Protein AF-A0A849EDV8-F1 (afdb_monomer_lite)

Structure (mmCIF, N/CA/C/O backbone):
data_AF-A0A849EDV8-F1
#
_entry.id   AF-A0A849EDV8-F1
#
loop_
_atom_site.group_PDB
_atom_site.id
_atom_site.type_symbol
_atom_site.label_atom_id
_atom_site.label_alt_id
_atom_site.label_comp_id
_atom_site.label_asym_id
_atom_site.label_entity_id
_atom_site.label_seq_id
_atom_site.pdbx_PDB_ins_code
_atom_site.Cartn_x
_atom_site.Cartn_y
_atom_site.Cartn_z
_atom_site.occupancy
_atom_site.B_iso_or_equiv
_atom_site.auth_seq_id
_atom_site.auth_comp_id
_atom_site.auth_asym_id
_atom_site.auth_atom_id
_atom_site.pdbx_PDB_model_num
ATOM 1 N N . MET A 1 1 ? -10.539 6.592 18.974 1.00 62.38 1 MET A N 1
ATOM 2 C CA . MET A 1 1 ? -10.485 6.979 17.549 1.00 62.38 1 MET A CA 1
ATOM 3 C C . MET A 1 1 ? -11.431 8.131 17.288 1.00 62.38 1 MET A C 1
ATOM 5 O O . MET A 1 1 ? -12.595 8.052 17.671 1.00 62.38 1 MET A O 1
ATOM 9 N N . SER A 1 2 ? -10.931 9.197 16.667 1.00 70.25 2 SER A N 1
ATOM 10 C CA . SER A 1 2 ? -11.779 10.239 16.085 1.00 70.25 2 SER A CA 1
ATOM 11 C C . SER A 1 2 ? -12.535 9.680 14.870 1.00 70.25 2 SER A C 1
ATOM 13 O O . SER A 1 2 ? -12.103 8.704 14.253 1.00 70.25 2 SER A O 1
ATOM 15 N N . ALA A 1 3 ? -13.695 10.254 14.549 1.00 85.38 3 ALA A N 1
ATOM 16 C CA . ALA A 1 3 ? -14.448 9.855 13.363 1.00 85.38 3 ALA A CA 1
ATOM 17 C C . ALA A 1 3 ? -13.659 10.190 12.085 1.00 85.38 3 ALA A C 1
ATOM 19 O O . ALA A 1 3 ? -13.011 11.237 12.005 1.00 85.38 3 ALA A O 1
ATOM 20 N N . PHE A 1 4 ? -13.729 9.317 11.077 1.00 94.69 4 PHE A N 1
ATOM 21 C CA . PHE A 1 4 ? -13.104 9.585 9.784 1.00 94.69 4 PHE A CA 1
ATOM 22 C C . PHE A 1 4 ? -13.865 10.716 9.058 1.00 94.69 4 PHE A C 1
ATOM 24 O O . PHE A 1 4 ? -15.095 10.650 8.995 1.00 94.69 4 PHE A O 1
ATOM 31 N N . PRO A 1 5 ? -13.193 11.752 8.515 1.00 95.62 5 PRO A N 1
ATOM 32 C CA . PRO A 1 5 ? -13.883 12.871 7.871 1.00 95.62 5 PRO A CA 1
ATOM 33 C C . PRO A 1 5 ? -14.685 12.430 6.639 1.00 95.62 5 PRO A C 1
ATOM 35 O O . PRO A 1 5 ? -14.149 11.753 5.763 1.00 95.62 5 PRO A O 1
ATOM 38 N N . ALA A 1 6 ? -15.953 12.843 6.554 1.00 94.38 6 ALA A N 1
ATOM 39 C CA . ALA A 1 6 ? -16.867 12.407 5.495 1.00 94.38 6 ALA A CA 1
ATOM 40 C C . ALA A 1 6 ? -16.412 12.842 4.091 1.00 94.38 6 ALA A C 1
ATOM 42 O O . ALA A 1 6 ? -16.366 12.008 3.193 1.00 94.38 6 ALA A O 1
ATOM 43 N N . GLU A 1 7 ? -16.005 14.104 3.926 1.00 95.75 7 GLU A N 1
ATOM 44 C CA . GLU A 1 7 ? -15.520 14.647 2.644 1.00 95.75 7 GLU A CA 1
ATOM 45 C C . GLU A 1 7 ? -14.275 13.899 2.145 1.00 95.75 7 GLU A C 1
ATOM 47 O O . GLU A 1 7 ? -14.179 13.534 0.976 1.00 95.75 7 GLU A O 1
ATOM 52 N N . LEU A 1 8 ? -13.345 13.591 3.057 1.00 96.62 8 LEU A N 1
ATOM 53 C CA . LEU A 1 8 ? -12.158 12.806 2.727 1.00 96.62 8 LEU A CA 1
ATOM 54 C C . LEU A 1 8 ? -12.530 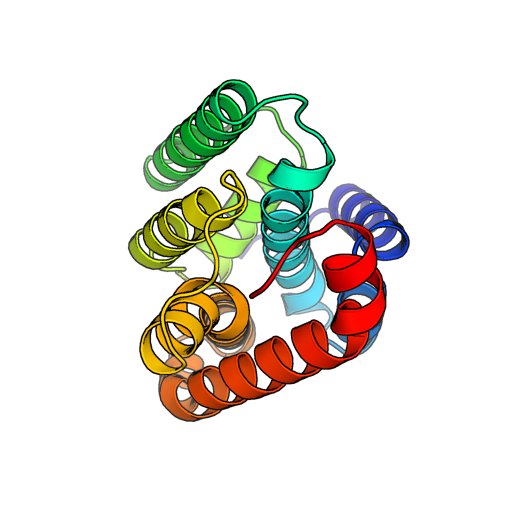11.376 2.321 1.00 96.62 8 LEU A C 1
ATOM 56 O O . LEU A 1 8 ? -11.947 10.829 1.391 1.00 96.62 8 LEU A O 1
ATOM 60 N N . MET A 1 9 ? -13.499 10.757 3.001 1.00 96.69 9 MET A N 1
ATOM 61 C CA . MET A 1 9 ? -13.975 9.421 2.638 1.00 96.69 9 MET A CA 1
ATOM 62 C C . MET A 1 9 ? -14.614 9.412 1.247 1.00 96.69 9 MET A C 1
ATOM 64 O O . MET A 1 9 ? -14.346 8.500 0.471 1.00 96.69 9 MET A O 1
ATOM 68 N N . GLU A 1 10 ? -15.444 10.405 0.931 1.00 96.69 10 GLU A N 1
ATOM 69 C CA . GLU A 1 10 ? -16.084 10.537 -0.380 1.00 96.69 10 GLU A CA 1
ATOM 70 C C . GLU A 1 10 ? -15.041 10.661 -1.494 1.00 96.69 10 GLU A C 1
ATOM 72 O O . GLU A 1 10 ? -15.076 9.880 -2.446 1.00 96.69 10 GLU A O 1
ATOM 77 N N . GLN A 1 11 ? -14.043 11.531 -1.308 1.00 97.31 11 GLN A N 1
ATOM 78 C CA . GLN A 1 11 ? -12.929 11.680 -2.244 1.00 97.31 11 GLN A CA 1
ATOM 79 C C . GLN A 1 11 ? -12.191 10.351 -2.481 1.00 97.31 11 GLN A C 1
ATOM 81 O O . GLN A 1 11 ? -12.014 9.938 -3.625 1.00 97.31 11 GLN A O 1
ATOM 86 N N . LEU A 1 12 ? -11.813 9.636 -1.415 1.00 98.12 12 LEU A N 1
ATOM 87 C CA . LEU A 1 12 ? -11.104 8.353 -1.533 1.00 98.12 12 LEU A CA 1
ATOM 88 C C . LEU A 1 12 ? -11.946 7.283 -2.240 1.00 98.12 12 LEU A C 1
ATOM 90 O O . LEU A 1 12 ? -11.413 6.460 -2.984 1.00 98.12 12 LEU A O 1
ATOM 94 N N . LEU A 1 13 ? -13.261 7.265 -2.007 1.00 97.56 13 LEU A N 1
ATOM 95 C CA . LEU A 1 13 ? -14.169 6.333 -2.673 1.00 97.56 13 LEU A CA 1
ATOM 96 C C . LEU A 1 13 ? -14.315 6.641 -4.165 1.00 97.56 13 LEU A C 1
ATOM 98 O O . LEU A 1 13 ? -14.459 5.705 -4.954 1.00 97.56 13 LEU A O 1
ATOM 102 N N . ASP A 1 14 ? -14.283 7.909 -4.562 1.00 97.38 14 ASP A N 1
ATOM 103 C CA . ASP A 1 14 ? -14.294 8.307 -5.970 1.00 97.38 14 ASP A CA 1
ATOM 104 C C . ASP A 1 14 ? -12.966 7.969 -6.664 1.00 97.38 14 ASP A C 1
ATOM 106 O O . ASP A 1 14 ? -12.978 7.378 -7.749 1.00 97.38 14 ASP A O 1
ATOM 110 N N . ASP A 1 15 ? -11.832 8.211 -6.005 1.00 96.25 15 ASP A N 1
ATOM 111 C CA . ASP A 1 15 ? -10.507 7.834 -6.512 1.00 96.25 15 ASP A CA 1
ATOM 112 C C . ASP A 1 15 ? -10.388 6.313 -6.693 1.00 96.25 15 ASP A C 1
ATOM 114 O O . ASP A 1 15 ? -9.971 5.824 -7.749 1.00 96.25 15 ASP A O 1
ATOM 118 N N . LEU A 1 16 ? -10.815 5.531 -5.696 1.00 98.00 16 LEU A N 1
ATOM 119 C CA . LEU A 1 16 ? -10.837 4.069 -5.782 1.00 98.00 16 LEU A CA 1
ATOM 120 C C . LEU A 1 16 ? -11.829 3.579 -6.832 1.00 98.00 16 LEU A C 1
ATOM 122 O O . LEU A 1 16 ? -11.547 2.619 -7.540 1.00 98.00 16 LEU A O 1
ATOM 126 N N . ARG A 1 17 ? -12.973 4.243 -7.008 1.00 97.56 17 ARG A N 1
ATOM 127 C CA . ARG A 1 17 ? -13.917 3.886 -8.072 1.00 97.56 17 ARG A CA 1
ATOM 128 C C . ARG A 1 17 ? -13.269 3.952 -9.456 1.00 97.56 17 ARG A C 1
ATOM 130 O O . ARG A 1 17 ? -13.611 3.122 -10.299 1.00 97.56 17 ARG A O 1
ATOM 137 N N . ALA A 1 18 ? -12.381 4.919 -9.675 1.00 95.31 18 ALA A N 1
ATOM 138 C CA . ALA A 1 18 ? -11.672 5.104 -10.935 1.00 95.31 18 ALA A CA 1
ATOM 139 C C . ALA A 1 18 ? -10.436 4.200 -11.075 1.00 95.31 18 ALA A C 1
ATOM 141 O O . ALA A 1 18 ? -10.146 3.746 -12.179 1.00 95.31 18 ALA A O 1
ATOM 142 N N . THR A 1 19 ? -9.719 3.941 -9.979 1.00 93.81 19 THR A N 1
ATOM 143 C CA . THR A 1 19 ? -8.389 3.303 -10.016 1.00 93.81 19 THR A CA 1
ATOM 144 C C . THR A 1 19 ? -8.360 1.848 -9.549 1.00 93.81 19 THR A C 1
ATOM 146 O O . THR A 1 19 ? -7.550 1.071 -10.040 1.00 93.81 19 THR A O 1
ATOM 149 N N . ASP A 1 20 ? -9.251 1.455 -8.639 1.00 94.50 20 ASP A N 1
ATOM 150 C CA . ASP A 1 20 ? -9.348 0.102 -8.085 1.00 94.50 20 ASP A CA 1
ATOM 151 C C . ASP A 1 20 ? -10.813 -0.231 -7.749 1.00 94.50 20 ASP A C 1
ATOM 153 O O . ASP A 1 20 ? -11.286 -0.181 -6.604 1.00 94.50 20 ASP A O 1
ATOM 157 N N . ARG A 1 21 ? -11.570 -0.542 -8.808 1.00 94.88 21 ARG A N 1
ATOM 158 C CA . ARG A 1 21 ? -13.013 -0.793 -8.729 1.00 94.88 21 ARG A CA 1
ATOM 159 C C . ARG A 1 21 ? -13.354 -1.961 -7.802 1.00 94.88 21 ARG A C 1
ATOM 161 O O . ARG A 1 21 ? -14.385 -1.899 -7.131 1.00 94.88 21 ARG A O 1
ATOM 168 N N . ASP A 1 22 ? -12.506 -2.988 -7.754 1.00 93.38 22 ASP A N 1
ATOM 169 C CA . ASP A 1 22 ? -12.716 -4.161 -6.903 1.00 93.38 22 ASP A CA 1
ATOM 170 C C . ASP A 1 22 ? -12.617 -3.747 -5.422 1.00 93.38 22 ASP A C 1
ATOM 172 O O . ASP A 1 22 ? -13.533 -4.030 -4.645 1.00 93.38 22 ASP A O 1
ATOM 176 N N . ARG A 1 23 ? -11.597 -2.966 -5.028 1.00 95.38 23 ARG A N 1
ATOM 177 C CA . ARG A 1 23 ? -11.489 -2.437 -3.652 1.00 95.38 23 ARG A CA 1
ATOM 178 C C . ARG A 1 23 ? -12.590 -1.447 -3.302 1.00 95.38 23 ARG A C 1
ATOM 180 O O . ARG A 1 23 ? -13.092 -1.494 -2.178 1.00 95.38 23 ARG A O 1
ATOM 187 N N . TYR A 1 24 ? -13.012 -0.602 -4.241 1.00 97.81 24 TYR A N 1
ATOM 188 C CA . TYR A 1 24 ? -14.175 0.265 -4.044 1.00 97.81 24 TYR A CA 1
ATOM 189 C C . TYR A 1 24 ? -15.426 -0.549 -3.676 1.00 97.81 24 TYR A C 1
ATOM 191 O O . TYR A 1 24 ? -16.097 -0.233 -2.695 1.00 97.81 24 TYR A O 1
ATOM 199 N N . LEU A 1 25 ? -15.730 -1.616 -4.425 1.00 97.38 25 LEU A N 1
ATOM 200 C CA . LEU A 1 25 ? -16.894 -2.463 -4.149 1.00 97.38 25 LEU A CA 1
ATOM 201 C C . LEU A 1 25 ? -16.760 -3.195 -2.809 1.00 97.38 25 LEU A C 1
ATOM 203 O O . LEU A 1 25 ? -17.734 -3.258 -2.059 1.00 97.38 25 LEU A O 1
ATOM 207 N N . CYS A 1 26 ? -15.561 -3.678 -2.469 1.00 95.31 26 CYS A N 1
ATOM 208 C CA . CYS A 1 26 ? -15.295 -4.276 -1.161 1.00 95.31 26 CYS A CA 1
ATOM 209 C C . CYS A 1 26 ? -15.632 -3.314 -0.013 1.00 95.31 26 CYS A C 1
ATOM 211 O O . CYS A 1 26 ? -16.294 -3.719 0.940 1.00 95.31 26 CYS A O 1
ATOM 213 N N . LEU A 1 27 ? -15.248 -2.035 -0.109 1.00 97.38 27 LEU A N 1
ATOM 214 C CA . LEU A 1 27 ? -15.512 -1.032 0.933 1.00 97.38 27 LEU A CA 1
ATOM 215 C C . LEU A 1 27 ? -17.005 -0.798 1.193 1.00 97.38 27 LEU A C 1
ATOM 217 O O . LEU A 1 27 ? -17.383 -0.513 2.332 1.00 97.38 27 LEU A O 1
ATOM 221 N N . LEU A 1 28 ? -17.861 -0.954 0.178 1.00 95.75 28 LEU A N 1
ATOM 222 C CA . LEU A 1 28 ? -19.316 -0.840 0.341 1.00 95.75 28 LEU A CA 1
ATOM 223 C C . LEU A 1 28 ? -19.892 -1.941 1.245 1.00 95.75 28 LEU A C 1
ATOM 225 O O . LEU A 1 28 ? -20.943 -1.744 1.848 1.00 95.75 28 LEU A O 1
ATOM 229 N N . LEU A 1 29 ? -19.193 -3.073 1.362 1.00 95.31 29 LEU A N 1
ATOM 230 C CA . LEU A 1 29 ? -19.570 -4.205 2.211 1.00 95.31 29 LEU A CA 1
ATOM 231 C C . LEU A 1 29 ? -18.907 -4.159 3.596 1.00 95.31 29 LEU A C 1
ATOM 233 O O . LEU A 1 29 ? -19.259 -4.951 4.468 1.00 95.31 29 LEU A O 1
ATOM 237 N N . MET A 1 30 ? -17.948 -3.254 3.812 1.00 95.00 30 MET A N 1
ATOM 238 C CA . MET A 1 30 ? -17.233 -3.141 5.085 1.00 95.00 30 MET A CA 1
ATOM 239 C C . MET A 1 30 ? -18.056 -2.384 6.140 1.00 95.00 30 MET A C 1
ATOM 241 O O . MET A 1 30 ? -18.835 -1.482 5.788 1.00 95.00 30 MET A O 1
ATOM 245 N N . PRO A 1 31 ? -17.856 -2.687 7.441 1.00 94.12 31 PRO A N 1
ATOM 246 C CA . PRO A 1 31 ? -18.472 -1.941 8.534 1.00 94.12 31 PRO A CA 1
ATOM 247 C C . PRO A 1 31 ? -18.201 -0.436 8.429 1.00 94.12 31 PRO A C 1
ATOM 249 O O . PRO A 1 31 ? -17.074 -0.016 8.174 1.00 94.12 31 PRO A O 1
ATOM 252 N N . GLU A 1 32 ? -19.214 0.395 8.691 1.00 93.31 32 GLU A N 1
ATOM 253 C CA . GLU A 1 32 ? -19.081 1.861 8.607 1.00 93.31 32 GLU A CA 1
ATOM 254 C C . GLU A 1 32 ? -17.925 2.407 9.446 1.00 93.31 32 GLU A C 1
ATOM 256 O O . GLU A 1 32 ? -17.189 3.279 8.993 1.00 93.31 32 GLU A O 1
ATOM 261 N N . ARG A 1 33 ? -17.719 1.835 10.638 1.00 93.56 33 ARG A N 1
ATOM 262 C CA . ARG A 1 33 ? -16.665 2.255 11.569 1.00 93.56 33 ARG A CA 1
ATOM 263 C C . ARG A 1 33 ? -15.243 2.084 11.025 1.00 93.56 33 ARG A C 1
ATOM 265 O O . ARG A 1 33 ? -14.361 2.813 11.457 1.00 93.56 33 ARG A O 1
ATOM 272 N N . SER A 1 34 ? -15.011 1.127 10.122 1.00 95.81 34 SER A N 1
ATOM 273 C CA . SER A 1 34 ? -13.684 0.832 9.559 1.00 95.81 34 SER A CA 1
ATOM 274 C C . SER A 1 34 ? -13.519 1.343 8.127 1.00 95.81 34 SER A C 1
ATOM 276 O O . SER A 1 34 ? -12.391 1.502 7.663 1.00 95.81 34 SER A O 1
ATOM 278 N N . ARG A 1 35 ? -14.623 1.638 7.428 1.00 97.00 35 ARG A N 1
ATOM 279 C CA . ARG A 1 35 ? -14.638 1.943 5.990 1.00 97.00 35 ARG A CA 1
ATOM 280 C C . ARG A 1 35 ? -13.688 3.070 5.588 1.00 97.00 35 ARG A C 1
ATOM 282 O O . ARG A 1 35 ? -12.946 2.897 4.630 1.00 97.00 35 ARG A O 1
ATOM 289 N N . GLY A 1 36 ? -13.679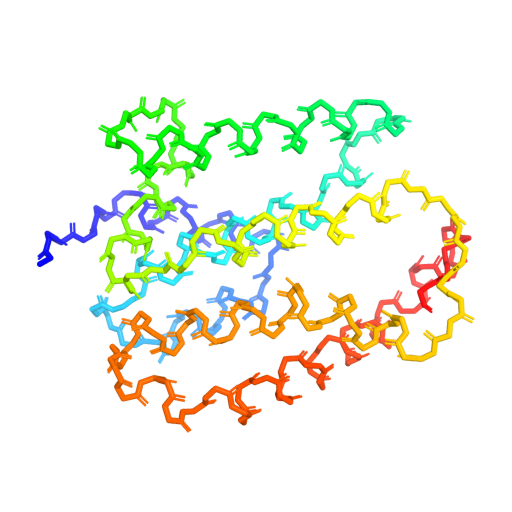 4.194 6.308 1.00 97.81 36 GLY A N 1
ATOM 290 C CA . GLY A 1 36 ? -12.798 5.326 5.986 1.00 97.81 36 GLY A CA 1
ATOM 291 C C . GLY A 1 36 ? -11.309 4.987 6.126 1.00 97.81 36 GLY A C 1
ATOM 292 O O . GLY A 1 36 ? -10.509 5.294 5.246 1.00 97.81 36 GLY A O 1
ATOM 293 N N . PHE A 1 37 ? -10.943 4.269 7.190 1.00 98.25 37 PHE A N 1
ATOM 294 C CA . PHE A 1 37 ? -9.564 3.834 7.437 1.00 98.25 37 PHE A CA 1
ATOM 295 C C . PHE A 1 37 ? -9.094 2.821 6.383 1.00 98.25 37 PHE A C 1
ATOM 297 O O . PHE A 1 37 ? -8.006 2.963 5.825 1.00 98.25 37 PHE A O 1
ATOM 304 N N . LEU A 1 38 ? -9.950 1.855 6.036 1.00 98.38 38 LEU A N 1
ATOM 305 C CA . LEU A 1 38 ? -9.692 0.910 4.947 1.00 98.38 38 LEU A CA 1
ATOM 306 C C . LEU A 1 38 ? -9.579 1.619 3.591 1.00 98.38 38 LEU A C 1
ATOM 308 O O . LEU A 1 38 ? -8.718 1.262 2.792 1.00 98.38 38 LEU A O 1
ATOM 312 N N . ALA A 1 39 ? -10.393 2.650 3.338 1.00 98.44 39 ALA A N 1
ATOM 313 C CA . ALA A 1 39 ? -10.295 3.453 2.122 1.00 98.44 39 ALA A CA 1
ATOM 314 C C . ALA A 1 39 ? -8.936 4.159 2.016 1.00 98.44 39 ALA A C 1
ATOM 316 O O . ALA A 1 39 ? -8.329 4.132 0.949 1.00 98.44 39 ALA A O 1
ATOM 317 N N . GLY A 1 40 ? -8.421 4.715 3.118 1.00 98.38 40 GLY A N 1
ATOM 318 C CA . GLY A 1 40 ? -7.080 5.304 3.165 1.00 98.38 40 GLY A CA 1
ATOM 319 C C . GLY A 1 40 ? -5.977 4.298 2.825 1.00 98.38 40 GLY A C 1
ATOM 320 O O . GLY A 1 40 ? -5.132 4.576 1.974 1.00 98.38 40 GLY A O 1
ATOM 321 N N . LEU A 1 41 ? -6.025 3.104 3.425 1.00 98.62 41 LEU A N 1
ATOM 322 C CA . LEU A 1 41 ? -5.072 2.025 3.143 1.00 98.62 41 LEU A CA 1
ATOM 323 C C . LEU A 1 41 ? -5.145 1.552 1.679 1.00 98.62 41 LEU A C 1
ATOM 325 O O . LEU A 1 41 ? -4.118 1.386 1.022 1.00 98.62 41 LEU A O 1
ATOM 329 N N . PHE A 1 42 ? -6.352 1.345 1.149 1.00 98.62 42 PHE A N 1
ATOM 330 C CA . PHE A 1 42 ? -6.542 0.868 -0.223 1.00 98.62 42 PHE A CA 1
ATOM 331 C C . PHE A 1 42 ? -6.140 1.916 -1.255 1.00 98.62 42 PHE A C 1
ATOM 333 O O . PHE A 1 42 ? -5.493 1.568 -2.241 1.00 98.62 42 PHE A O 1
ATOM 340 N N . ALA A 1 43 ? -6.464 3.188 -1.021 1.00 98.44 43 ALA A N 1
ATOM 341 C CA . ALA A 1 43 ? -6.054 4.277 -1.899 1.00 98.44 43 ALA A CA 1
ATOM 342 C C . ALA A 1 43 ? -4.527 4.429 -1.921 1.00 98.44 43 ALA A C 1
ATOM 344 O O . ALA A 1 43 ? -3.953 4.620 -2.988 1.00 98.44 43 ALA A O 1
ATOM 345 N N . PHE A 1 44 ? -3.853 4.258 -0.778 1.00 98.56 44 PHE A N 1
ATOM 346 C CA . PHE A 1 44 ? -2.391 4.255 -0.721 1.00 98.56 44 PHE A CA 1
ATOM 347 C C . PHE A 1 44 ? -1.792 3.095 -1.526 1.00 98.56 44 PHE A C 1
ATOM 349 O O . PHE A 1 44 ? -0.912 3.315 -2.355 1.00 98.56 44 PHE A O 1
ATOM 356 N N . ASN A 1 45 ? -2.305 1.873 -1.352 1.00 98.25 45 ASN A N 1
ATOM 357 C CA . ASN A 1 45 ? -1.851 0.728 -2.144 1.00 98.25 45 ASN A CA 1
ATOM 358 C C . ASN A 1 45 ? -2.074 0.940 -3.655 1.00 98.25 45 ASN A C 1
ATOM 360 O O . ASN A 1 45 ? -1.187 0.639 -4.452 1.00 98.25 45 ASN A O 1
ATOM 364 N N . SER A 1 46 ? -3.236 1.478 -4.041 1.00 97.38 46 SER A N 1
ATOM 365 C CA . SER A 1 46 ? -3.555 1.813 -5.435 1.00 97.38 46 SER A CA 1
ATOM 366 C C . SER A 1 46 ? -2.608 2.879 -5.996 1.00 97.38 46 SER A C 1
ATOM 368 O O . SER A 1 46 ? -2.142 2.757 -7.129 1.00 97.38 46 SER A O 1
ATOM 370 N N . GLU A 1 47 ? -2.269 3.900 -5.203 1.00 97.38 47 GLU A N 1
ATOM 371 C CA . GLU A 1 47 ? -1.304 4.930 -5.589 1.00 97.38 47 GLU A CA 1
ATOM 372 C C . GLU A 1 47 ? 0.079 4.329 -5.850 1.00 97.38 47 GLU A C 1
ATOM 374 O O . GLU A 1 47 ? 0.679 4.652 -6.872 1.00 97.38 47 GLU A O 1
ATOM 379 N N . LEU A 1 48 ? 0.565 3.431 -4.981 1.00 97.69 48 LEU A N 1
ATOM 380 C CA . LEU A 1 48 ? 1.854 2.761 -5.183 1.00 97.69 48 LEU A CA 1
ATOM 381 C C . LEU A 1 48 ? 1.865 1.881 -6.438 1.00 97.69 48 LEU A C 1
ATOM 383 O O . LEU A 1 48 ? 2.811 1.948 -7.221 1.00 97.69 48 LEU A O 1
ATOM 387 N N . ALA A 1 49 ? 0.813 1.087 -6.651 1.00 94.81 49 ALA A N 1
ATOM 388 C CA . ALA A 1 49 ? 0.706 0.187 -7.801 1.00 94.81 49 ALA A CA 1
ATOM 389 C C . ALA A 1 49 ? 0.711 0.932 -9.149 1.00 94.81 49 ALA A C 1
ATOM 391 O O . ALA A 1 49 ? 1.184 0.406 -10.153 1.00 94.81 49 ALA A O 1
ATOM 392 N N . GLN A 1 50 ? 0.210 2.169 -9.173 1.00 94.44 50 GLN A N 1
ATOM 393 C CA . GLN A 1 50 ? 0.143 2.992 -10.380 1.00 94.44 50 GLN A CA 1
ATOM 394 C C . GLN A 1 50 ? 1.411 3.808 -10.649 1.00 94.44 50 GLN A C 1
ATOM 396 O O . GLN A 1 50 ? 1.494 4.432 -11.707 1.00 94.44 50 GLN A O 1
ATOM 401 N N . ILE A 1 51 ? 2.395 3.837 -9.738 1.00 95.56 51 ILE A N 1
ATOM 402 C CA . ILE A 1 51 ? 3.607 4.657 -9.918 1.00 95.56 51 ILE A CA 1
ATOM 403 C C . ILE A 1 51 ? 4.269 4.324 -11.251 1.00 95.56 51 ILE A C 1
ATOM 405 O O . ILE A 1 51 ? 4.486 5.231 -12.052 1.00 95.56 51 ILE A O 1
ATOM 409 N N . ARG A 1 52 ? 4.505 3.033 -11.522 1.00 90.56 52 ARG A N 1
ATOM 410 C CA . ARG A 1 52 ? 5.115 2.570 -12.776 1.00 90.56 52 ARG A CA 1
ATOM 411 C C . ARG A 1 52 ? 4.363 3.062 -14.011 1.00 90.56 52 ARG A C 1
ATOM 413 O O . ARG A 1 52 ? 4.991 3.440 -14.989 1.00 90.56 52 ARG A O 1
ATOM 420 N N . GLU A 1 53 ? 3.035 3.074 -13.976 1.00 89.44 53 GLU A N 1
ATOM 421 C CA . GLU A 1 53 ? 2.218 3.475 -15.127 1.00 89.44 53 GLU A CA 1
ATOM 422 C C . GLU A 1 53 ? 2.202 4.992 -15.363 1.00 89.44 53 GLU A C 1
ATOM 424 O O . GLU A 1 53 ? 1.887 5.442 -16.464 1.00 89.44 53 GLU A O 1
ATOM 429 N N . ARG A 1 54 ? 2.523 5.789 -14.337 1.00 92.12 54 ARG A N 1
ATOM 430 C CA . ARG A 1 54 ? 2.465 7.258 -14.380 1.00 92.12 54 ARG A CA 1
ATOM 431 C C . ARG A 1 54 ? 3.815 7.920 -14.640 1.00 92.12 54 ARG A C 1
ATOM 433 O O . ARG A 1 54 ? 3.837 9.092 -15.014 1.00 92.12 54 ARG A O 1
ATOM 440 N N . VAL A 1 55 ? 4.925 7.215 -14.423 1.00 91.94 55 VAL A N 1
ATOM 441 C CA . VAL A 1 55 ? 6.273 7.761 -14.630 1.00 91.94 55 VAL A CA 1
ATOM 442 C C . VAL A 1 55 ? 6.835 7.402 -16.003 1.00 91.94 55 VAL A C 1
ATOM 444 O O . VAL A 1 55 ? 6.549 6.346 -16.558 1.00 91.94 55 VAL A O 1
ATOM 447 N N . THR A 1 56 ? 7.655 8.295 -16.557 1.00 85.50 56 THR A N 1
ATOM 448 C CA . THR A 1 56 ? 8.300 8.116 -17.869 1.00 85.50 56 THR A CA 1
ATOM 449 C C . THR A 1 56 ? 9.583 7.297 -17.811 1.00 85.50 56 THR A C 1
ATOM 451 O O . THR A 1 56 ? 9.965 6.694 -18.810 1.00 85.50 56 THR A O 1
ATOM 454 N N . ASP A 1 57 ? 10.259 7.291 -16.663 1.00 92.06 57 ASP A N 1
ATOM 455 C CA . ASP A 1 57 ? 11.504 6.564 -16.439 1.00 92.06 57 ASP A CA 1
ATOM 456 C C . ASP A 1 57 ? 11.593 6.053 -14.985 1.00 92.06 57 ASP A C 1
ATOM 458 O O . ASP A 1 57 ? 10.878 6.553 -14.106 1.00 92.06 57 ASP A O 1
ATOM 462 N N . PRO A 1 58 ? 12.460 5.059 -14.707 1.00 94.25 58 PRO A N 1
ATOM 463 C CA . PRO A 1 58 ? 12.596 4.488 -13.367 1.00 94.25 58 PRO A CA 1
ATOM 464 C C . PRO A 1 58 ? 13.051 5.494 -12.299 1.00 94.25 58 PRO A C 1
ATOM 466 O O . PRO A 1 58 ? 12.636 5.387 -11.147 1.00 94.25 58 PRO A O 1
ATOM 469 N N . ALA A 1 59 ? 13.856 6.502 -12.654 1.00 96.00 59 ALA A N 1
ATOM 470 C CA . ALA A 1 59 ? 14.372 7.468 -11.685 1.00 96.00 59 ALA A CA 1
ATOM 471 C C . ALA A 1 59 ? 13.255 8.364 -11.128 1.00 96.00 59 ALA A C 1
ATOM 473 O O . ALA A 1 59 ? 13.219 8.638 -9.928 1.00 96.00 59 ALA A O 1
ATOM 474 N N . ALA A 1 60 ? 12.296 8.767 -11.965 1.00 96.56 60 ALA A N 1
ATOM 475 C CA . ALA A 1 60 ? 11.094 9.465 -11.509 1.00 96.56 60 ALA A CA 1
ATOM 476 C C . ALA A 1 60 ? 10.246 8.599 -10.553 1.00 96.56 60 ALA A C 1
ATOM 478 O O . ALA A 1 60 ? 9.700 9.112 -9.571 1.00 96.56 60 ALA A O 1
ATOM 479 N N . GLY A 1 61 ? 10.177 7.286 -10.797 1.00 97.31 61 GLY A N 1
ATOM 480 C CA . GLY A 1 61 ? 9.531 6.324 -9.900 1.00 97.31 61 GLY A CA 1
ATOM 481 C C . GLY A 1 61 ? 10.211 6.238 -8.533 1.00 97.31 61 GLY A C 1
ATOM 482 O O . GLY A 1 61 ? 9.541 6.331 -7.504 1.00 97.31 61 GLY A O 1
ATOM 483 N N . GLU A 1 62 ? 11.542 6.154 -8.510 1.00 97.81 62 GLU A N 1
ATOM 484 C CA . GLU A 1 62 ? 12.334 6.143 -7.272 1.00 97.81 62 GLU A CA 1
ATOM 485 C C . GLU A 1 62 ? 12.122 7.414 -6.446 1.00 97.81 62 GLU A C 1
ATOM 487 O O . GLU A 1 62 ? 11.926 7.343 -5.233 1.00 97.81 62 GLU A O 1
ATOM 492 N N . VAL A 1 63 ? 12.074 8.587 -7.089 1.00 97.75 63 VAL A N 1
ATOM 493 C CA . VAL A 1 63 ? 11.767 9.857 -6.406 1.00 97.75 63 VAL A CA 1
ATOM 494 C C . VAL A 1 63 ? 10.380 9.811 -5.758 1.00 97.75 63 VAL A C 1
ATOM 496 O O . VAL A 1 63 ? 10.218 10.244 -4.613 1.00 97.75 63 VAL A O 1
ATOM 499 N N . ARG A 1 64 ? 9.375 9.258 -6.450 1.00 97.75 64 ARG A N 1
ATOM 500 C CA . ARG A 1 64 ? 8.009 9.123 -5.921 1.00 97.75 64 ARG A CA 1
ATOM 501 C C . ARG A 1 64 ? 7.947 8.171 -4.722 1.00 97.75 64 ARG A C 1
ATOM 503 O O . ARG A 1 64 ? 7.265 8.493 -3.748 1.00 97.75 64 ARG A O 1
ATOM 510 N N . LEU A 1 65 ? 8.648 7.037 -4.776 1.00 98.31 65 LEU A N 1
ATOM 511 C CA . LEU A 1 65 ? 8.737 6.075 -3.669 1.00 98.31 65 LEU A CA 1
ATOM 512 C C . LEU A 1 65 ? 9.512 6.650 -2.477 1.00 98.31 65 LEU A C 1
ATOM 514 O O . LEU A 1 65 ? 9.073 6.513 -1.337 1.00 98.31 65 LEU A O 1
ATOM 518 N N . ALA A 1 66 ? 10.616 7.359 -2.725 1.00 98.25 66 ALA A N 1
ATOM 519 C CA . ALA A 1 66 ? 11.392 8.033 -1.686 1.00 98.25 66 ALA A CA 1
ATOM 520 C C . ALA A 1 66 ? 10.578 9.123 -0.975 1.00 98.25 66 ALA A C 1
ATOM 522 O O . ALA A 1 66 ? 10.639 9.239 0.249 1.00 98.25 66 ALA A O 1
ATOM 523 N N . TRP A 1 67 ? 9.767 9.885 -1.716 1.00 98.06 67 TRP A N 1
ATOM 524 C CA . TRP A 1 67 ? 8.820 10.824 -1.113 1.00 98.06 67 TRP A CA 1
ATOM 525 C C . TRP A 1 67 ? 7.822 10.102 -0.204 1.00 98.06 67 TRP A C 1
ATOM 527 O O . TRP A 1 67 ? 7.581 10.551 0.913 1.00 98.06 67 TRP A O 1
ATOM 537 N N . TRP A 1 68 ? 7.276 8.958 -0.631 1.00 98.56 68 TRP A N 1
ATOM 538 C CA . TRP A 1 68 ? 6.357 8.186 0.209 1.00 98.56 68 TRP A CA 1
ATOM 539 C C . TRP A 1 68 ? 7.025 7.663 1.480 1.00 98.56 68 TRP A C 1
ATOM 541 O O . TRP A 1 68 ? 6.414 7.746 2.543 1.00 98.56 68 TRP A O 1
ATOM 551 N N . ALA A 1 69 ? 8.277 7.208 1.402 1.00 98.56 69 ALA A N 1
ATOM 552 C CA . ALA A 1 69 ? 9.048 6.825 2.583 1.00 98.56 69 ALA A CA 1
ATOM 553 C C . ALA A 1 69 ? 9.164 7.991 3.582 1.00 98.56 69 ALA A C 1
ATOM 555 O O . ALA A 1 69 ? 8.903 7.813 4.769 1.00 98.56 69 ALA A O 1
ATOM 556 N N . GLN A 1 70 ? 9.462 9.204 3.101 1.00 98.50 70 GLN A N 1
ATOM 557 C CA . GLN A 1 70 ? 9.521 10.406 3.945 1.00 98.50 70 GLN A CA 1
ATOM 558 C C . GLN A 1 70 ? 8.163 10.756 4.564 1.00 98.50 70 GLN A C 1
ATOM 560 O O . GLN A 1 70 ? 8.102 11.130 5.732 1.00 98.50 70 GLN A O 1
ATOM 565 N N . VAL A 1 71 ? 7.071 10.625 3.805 1.00 98.56 71 VAL A N 1
ATOM 566 C CA . VAL A 1 71 ? 5.711 10.861 4.309 1.00 98.56 71 VAL A CA 1
ATOM 567 C C . VAL A 1 71 ? 5.347 9.866 5.402 1.00 98.56 71 VAL A C 1
ATOM 569 O O . VAL A 1 71 ? 4.835 10.269 6.442 1.00 98.56 71 VAL A O 1
ATOM 572 N N . ILE A 1 72 ? 5.631 8.582 5.194 1.00 98.56 72 ILE A N 1
ATOM 573 C CA . ILE A 1 72 ? 5.396 7.537 6.193 1.00 98.56 72 ILE A CA 1
ATOM 574 C C . ILE A 1 72 ? 6.210 7.831 7.455 1.00 98.56 72 ILE A C 1
ATOM 576 O O . ILE A 1 72 ? 5.661 7.837 8.554 1.00 98.56 72 ILE A O 1
ATOM 580 N N . ASP A 1 73 ? 7.490 8.162 7.309 1.00 98.31 73 ASP A N 1
ATOM 581 C CA . ASP A 1 73 ? 8.351 8.520 8.434 1.00 98.31 73 ASP A CA 1
ATOM 582 C C . ASP A 1 73 ? 7.820 9.730 9.211 1.00 98.31 73 ASP A C 1
ATOM 584 O O . ASP A 1 73 ? 7.771 9.686 10.441 1.00 98.31 73 ASP A O 1
ATOM 588 N N . ALA A 1 74 ? 7.362 10.769 8.505 1.00 98.19 74 ALA A N 1
ATOM 589 C CA . ALA A 1 74 ? 6.733 11.948 9.092 1.00 98.19 74 ALA A CA 1
ATOM 590 C C . ALA A 1 74 ? 5.479 11.578 9.903 1.00 98.19 74 ALA A C 1
ATOM 592 O O . ALA A 1 74 ? 5.337 12.020 11.045 1.00 98.19 74 ALA A O 1
ATOM 593 N N . ILE A 1 75 ? 4.613 10.716 9.361 1.00 98.19 75 ILE A N 1
ATOM 594 C CA . ILE A 1 75 ? 3.411 10.229 10.053 1.00 98.19 75 ILE A CA 1
ATOM 595 C C . ILE A 1 75 ? 3.785 9.535 11.371 1.00 98.19 75 ILE A C 1
ATOM 597 O O . ILE A 1 75 ? 3.213 9.862 12.411 1.00 98.19 75 ILE A O 1
ATOM 601 N N . TYR A 1 76 ? 4.772 8.632 11.360 1.00 98.06 76 TYR A N 1
ATOM 602 C CA . TYR A 1 76 ? 5.184 7.894 12.564 1.00 98.06 76 TYR A CA 1
ATOM 603 C C . TYR A 1 76 ? 5.846 8.767 13.638 1.00 98.06 76 TYR A C 1
ATOM 605 O O . TYR A 1 76 ? 5.874 8.372 14.802 1.00 98.06 76 TYR A O 1
ATOM 613 N N . VAL A 1 77 ? 6.353 9.953 13.288 1.00 97.19 77 VAL A N 1
ATOM 614 C CA . VAL A 1 77 ? 6.848 10.943 14.265 1.00 97.19 77 VAL A CA 1
ATOM 615 C C . VAL A 1 77 ? 5.813 12.028 14.596 1.00 97.19 77 VAL A C 1
ATOM 617 O O . VAL A 1 77 ? 6.151 13.030 15.226 1.00 97.19 77 VAL A O 1
ATOM 620 N N . GLY A 1 78 ? 4.553 11.844 14.187 1.00 95.50 78 GLY A N 1
ATOM 621 C CA . GLY A 1 78 ? 3.439 12.745 14.498 1.00 95.50 78 GLY A CA 1
ATOM 622 C C . GLY A 1 78 ? 3.425 14.047 13.693 1.00 95.50 78 GLY A C 1
ATOM 623 O O . GLY A 1 78 ? 2.759 15.006 14.087 1.00 95.50 78 GLY A O 1
ATOM 624 N N . GLN A 1 79 ? 4.158 14.116 12.581 1.00 96.38 79 GLN A N 1
ATOM 625 C CA . GLN A 1 79 ? 4.137 15.260 11.675 1.00 96.38 79 GLN A CA 1
ATOM 626 C C . GLN A 1 79 ? 2.992 15.140 10.669 1.00 96.38 79 GLN A C 1
ATOM 628 O O . GLN A 1 79 ? 2.662 14.064 10.173 1.00 96.38 79 GLN A O 1
ATOM 633 N N . THR A 1 80 ? 2.390 16.281 10.348 1.00 91.12 80 THR A N 1
ATOM 634 C CA . THR A 1 80 ? 1.342 16.376 9.332 1.00 91.12 80 THR A CA 1
ATOM 635 C C . THR A 1 80 ? 1.952 16.666 7.969 1.00 91.12 80 THR A C 1
ATOM 637 O O . THR A 1 80 ? 2.822 17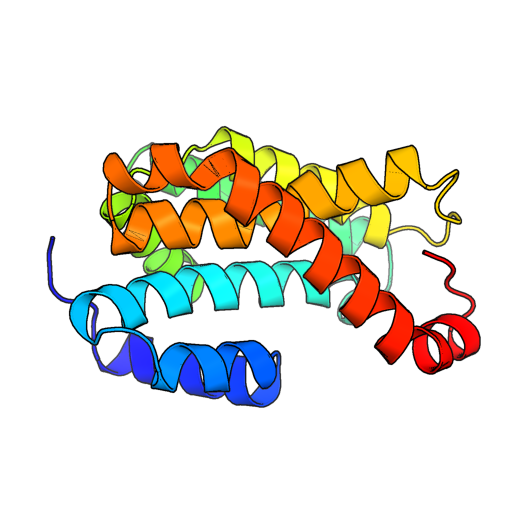.522 7.826 1.00 91.12 80 THR A O 1
ATOM 640 N N . VAL A 1 81 ? 1.459 15.957 6.957 1.00 94.62 81 VAL A N 1
ATOM 641 C CA . VAL A 1 81 ? 1.805 16.177 5.552 1.00 94.62 81 VAL A CA 1
ATOM 642 C C . VAL A 1 81 ? 0.574 16.719 4.839 1.00 94.62 81 VAL A C 1
ATOM 644 O O . VAL A 1 81 ? -0.524 16.172 4.982 1.00 94.62 81 VAL A O 1
ATOM 647 N N . ASP A 1 82 ? 0.754 17.785 4.062 1.00 93.81 82 ASP A N 1
ATOM 648 C CA . ASP A 1 82 ? -0.317 18.390 3.269 1.00 93.81 82 ASP A CA 1
ATOM 649 C C . ASP A 1 82 ? -0.613 17.554 2.015 1.00 93.81 82 ASP A C 1
ATOM 651 O O . ASP A 1 82 ? -0.162 17.822 0.903 1.00 93.81 82 ASP A O 1
ATOM 655 N N . SER A 1 83 ? -1.306 16.441 2.231 1.00 95.88 83 SER A N 1
ATOM 656 C CA . SER A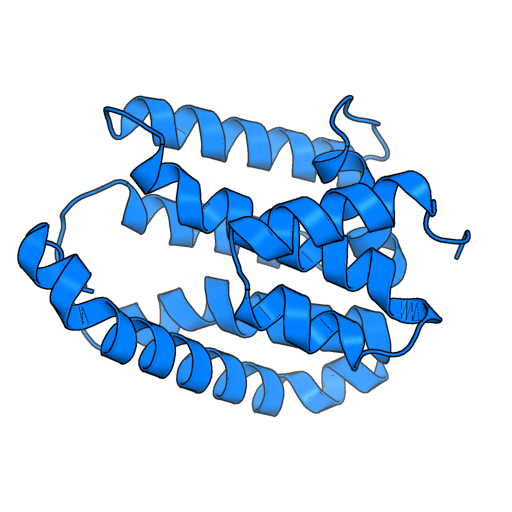 1 83 ? -1.828 15.565 1.191 1.00 95.88 83 SER A CA 1
ATOM 657 C C . SER A 1 83 ? -3.051 14.835 1.749 1.00 95.88 83 SER A C 1
ATOM 659 O O . SER A 1 83 ? -2.924 14.175 2.786 1.00 95.88 83 SER A O 1
ATOM 661 N N . PRO A 1 84 ? -4.226 14.898 1.090 1.00 96.62 84 PRO A N 1
ATOM 662 C CA . PRO A 1 84 ? -5.424 14.191 1.547 1.00 96.62 84 PRO A CA 1
ATOM 663 C C . PRO A 1 84 ? -5.171 12.697 1.775 1.00 96.62 84 PRO A C 1
ATOM 665 O O . PRO A 1 84 ? -5.563 12.143 2.802 1.00 96.62 84 PRO A O 1
ATOM 668 N N . LEU A 1 85 ? -4.424 12.061 0.867 1.00 97.94 85 LEU A N 1
ATOM 669 C CA . LEU A 1 85 ? -4.076 10.650 0.982 1.00 97.94 85 LEU A CA 1
ATOM 670 C C . LEU A 1 85 ? -3.100 10.379 2.135 1.00 97.94 85 LEU A C 1
ATOM 672 O O . LEU A 1 85 ? -3.275 9.399 2.853 1.00 97.94 85 LEU A O 1
ATOM 676 N N . ALA A 1 86 ? -2.118 11.256 2.375 1.00 98.12 86 ALA A N 1
ATOM 677 C CA . ALA A 1 86 ? -1.229 11.120 3.533 1.00 98.12 86 ALA A CA 1
ATOM 678 C C . ALA A 1 86 ? -1.998 11.252 4.859 1.00 98.12 86 ALA A C 1
ATOM 680 O O . ALA A 1 86 ? -1.775 10.480 5.788 1.00 98.12 86 ALA A O 1
ATOM 681 N N . GLN A 1 87 ? -2.958 12.177 4.937 1.00 97.62 87 GLN A N 1
ATOM 682 C CA . GLN A 1 87 ? -3.824 12.330 6.108 1.00 97.62 87 GLN A CA 1
ATOM 683 C C . GLN A 1 87 ? -4.760 11.128 6.303 1.00 97.62 87 GLN A C 1
ATOM 685 O O . GLN A 1 87 ? -5.055 10.749 7.437 1.00 97.62 87 GLN A O 1
ATOM 690 N N . ALA A 1 88 ? -5.256 10.533 5.215 1.00 98.25 88 ALA A N 1
ATOM 691 C CA . ALA A 1 88 ? -6.046 9.306 5.264 1.00 98.25 88 ALA A CA 1
ATOM 692 C C . ALA A 1 88 ? -5.209 8.118 5.758 1.00 98.25 88 ALA A C 1
ATOM 694 O O . ALA A 1 88 ? -5.658 7.373 6.629 1.00 98.25 88 ALA A O 1
ATOM 695 N N . LEU A 1 89 ? -3.981 7.985 5.249 1.00 98.56 89 LEU A N 1
ATOM 696 C CA . LEU A 1 89 ? -3.036 6.951 5.658 1.00 98.56 89 LEU A CA 1
ATOM 697 C C . LEU A 1 89 ? -2.649 7.092 7.134 1.00 98.56 89 LEU A C 1
ATOM 699 O O . LEU A 1 89 ? -2.674 6.102 7.853 1.00 98.56 89 LEU A O 1
ATOM 703 N N . ALA A 1 90 ? -2.379 8.310 7.613 1.00 98.31 90 ALA A N 1
ATOM 704 C CA . ALA A 1 90 ? -2.071 8.565 9.022 1.00 98.31 90 ALA A CA 1
ATOM 705 C C . ALA A 1 90 ? -3.187 8.084 9.958 1.00 98.31 90 ALA A C 1
ATOM 707 O O . ALA A 1 90 ? -2.925 7.410 10.952 1.00 98.31 90 ALA A O 1
ATOM 708 N N . ARG A 1 91 ? -4.445 8.358 9.593 1.00 97.75 91 ARG A N 1
ATOM 709 C CA . ARG A 1 91 ? -5.617 7.870 10.331 1.00 97.75 91 ARG A CA 1
ATOM 710 C C . ARG A 1 91 ? -5.730 6.348 10.294 1.00 97.75 91 ARG A C 1
ATOM 712 O O . ARG A 1 91 ? -6.126 5.756 11.290 1.00 97.75 91 ARG A O 1
ATOM 719 N N . ALA A 1 92 ? -5.421 5.716 9.160 1.00 98.31 92 ALA A N 1
ATOM 720 C CA . ALA A 1 92 ? -5.433 4.258 9.037 1.00 98.31 92 ALA A CA 1
ATOM 721 C C . ALA A 1 92 ? -4.342 3.603 9.898 1.00 98.31 92 ALA A C 1
ATOM 723 O O . ALA A 1 92 ? -4.622 2.617 10.576 1.00 98.31 92 ALA A O 1
ATOM 724 N N . ILE A 1 93 ? -3.138 4.189 9.916 1.00 98.19 93 ILE A N 1
ATOM 725 C CA . ILE A 1 93 ? -2.019 3.763 10.764 1.00 98.19 93 ILE A CA 1
ATOM 726 C C . ILE A 1 93 ? -2.408 3.839 12.239 1.00 98.19 93 ILE A C 1
ATOM 728 O O . ILE A 1 93 ? -2.260 2.849 12.946 1.00 98.19 93 ILE A O 1
ATOM 732 N N . GLU A 1 94 ? -2.967 4.967 12.682 1.00 97.00 94 GLU A N 1
ATOM 733 C CA . GLU A 1 94 ? -3.421 5.142 14.067 1.00 97.00 94 GLU A CA 1
ATOM 734 C C . GLU A 1 94 ? -4.552 4.167 14.436 1.00 97.00 94 GLU A C 1
ATOM 736 O O . GLU A 1 94 ? -4.565 3.615 15.532 1.00 97.00 94 GLU A O 1
ATOM 741 N N . ALA A 1 95 ? -5.506 3.937 13.528 1.00 96.38 95 ALA A N 1
ATOM 742 C CA . ALA A 1 95 ? -6.669 3.091 13.790 1.00 96.38 95 ALA A CA 1
ATOM 743 C C . ALA A 1 95 ? -6.331 1.605 13.964 1.00 96.38 95 ALA A C 1
ATOM 745 O O . ALA A 1 95 ? -7.024 0.918 14.711 1.00 96.38 95 ALA A O 1
ATOM 746 N N . GLY A 1 96 ? -5.323 1.110 13.244 1.00 96.25 96 GLY A N 1
ATOM 747 C CA . GLY A 1 96 ? -4.931 -0.300 13.258 1.00 96.25 96 GLY A CA 1
ATOM 748 C C . GLY A 1 96 ? -3.601 -0.589 13.949 1.00 96.25 96 GLY A C 1
ATOM 749 O O . GLY A 1 96 ? -3.128 -1.710 13.814 1.00 96.25 96 GLY A O 1
ATOM 750 N N . ASP A 1 97 ? -2.974 0.404 14.593 1.00 96.44 97 ASP A N 1
ATOM 751 C CA . ASP A 1 97 ? -1.577 0.338 15.064 1.00 96.44 97 ASP A CA 1
ATOM 752 C C . ASP A 1 97 ? -0.646 -0.279 14.004 1.00 96.44 97 ASP A C 1
ATOM 754 O O . ASP A 1 97 ? 0.094 -1.239 14.232 1.00 96.44 97 ASP A O 1
ATOM 758 N N . LEU A 1 98 ? -0.779 0.213 12.767 1.00 97.75 98 LEU A N 1
ATOM 759 C CA . LEU A 1 98 ? -0.182 -0.466 11.625 1.00 97.75 98 LEU A CA 1
ATOM 760 C C . LEU A 1 98 ? 1.349 -0.406 11.716 1.00 97.75 98 LEU A C 1
ATOM 762 O O . LEU A 1 98 ? 1.911 0.658 11.999 1.00 97.75 98 LEU A O 1
ATOM 766 N N . PRO A 1 99 ? 2.053 -1.509 11.432 1.00 96.31 99 PRO A N 1
ATOM 767 C CA . PRO A 1 99 ? 3.498 -1.567 11.584 1.00 96.31 99 PRO A CA 1
ATOM 768 C C . PRO A 1 99 ? 4.245 -0.791 10.490 1.00 96.31 99 PRO A C 1
ATOM 770 O O . PRO A 1 99 ? 4.086 -1.047 9.296 1.00 96.31 99 PRO A O 1
ATOM 773 N N . ARG A 1 100 ? 5.171 0.091 10.897 1.00 98.19 100 ARG A N 1
ATOM 774 C CA . ARG A 1 100 ? 6.005 0.887 9.969 1.00 98.19 100 ARG A CA 1
ATOM 775 C C . ARG A 1 100 ? 6.779 0.029 8.971 1.00 98.19 100 ARG A C 1
ATOM 777 O O . ARG A 1 100 ? 6.915 0.413 7.812 1.00 98.19 100 ARG A O 1
ATOM 784 N N . HIS A 1 101 ? 7.284 -1.120 9.420 1.00 97.62 101 HIS A N 1
ATOM 785 C CA . HIS A 1 101 ? 8.101 -1.999 8.586 1.00 97.62 101 HIS A CA 1
ATOM 786 C C . HIS A 1 101 ? 7.319 -2.568 7.392 1.00 97.62 101 HIS A C 1
ATOM 788 O O . HIS A 1 101 ? 7.902 -2.706 6.323 1.00 97.62 101 HIS A O 1
ATOM 794 N N . SER A 1 102 ? 6.008 -2.815 7.520 1.00 97.94 102 SER A N 1
ATOM 795 C CA . SER A 1 102 ? 5.189 -3.299 6.399 1.00 97.94 102 SER A CA 1
ATOM 796 C C . SER A 1 102 ? 5.083 -2.262 5.284 1.00 97.94 102 SER A C 1
ATOM 798 O O . SER A 1 102 ? 5.144 -2.611 4.113 1.00 97.94 102 SER A O 1
ATOM 800 N N . PHE A 1 103 ? 5.007 -0.971 5.617 1.00 98.69 103 PHE A N 1
ATOM 801 C CA . PHE A 1 103 ? 5.025 0.086 4.602 1.00 98.69 103 PHE A CA 1
ATOM 802 C C . PHE A 1 103 ? 6.385 0.216 3.913 1.00 98.69 103 PHE A C 1
ATOM 804 O O . PHE A 1 103 ? 6.441 0.462 2.712 1.00 98.69 103 PHE A O 1
ATOM 811 N N . GLN A 1 104 ? 7.480 0.047 4.656 1.00 98.19 104 GLN A N 1
ATOM 812 C CA . GLN A 1 104 ? 8.828 0.054 4.080 1.00 98.19 104 GLN A CA 1
ATOM 813 C C . GLN A 1 104 ? 9.009 -1.119 3.115 1.00 98.19 104 GLN A C 1
ATOM 815 O O . GLN A 1 104 ? 9.402 -0.906 1.973 1.00 98.19 104 GLN A O 1
ATOM 820 N N . ALA A 1 105 ? 8.612 -2.323 3.528 1.00 98.38 105 ALA A N 1
ATOM 821 C CA . ALA A 1 105 ? 8.677 -3.508 2.687 1.00 98.38 105 ALA A CA 1
ATOM 822 C C . ALA A 1 105 ? 7.763 -3.406 1.450 1.00 98.38 105 ALA A C 1
ATOM 824 O O . ALA A 1 105 ? 8.189 -3.754 0.350 1.00 98.38 105 ALA A O 1
ATOM 825 N N . MET A 1 106 ? 6.564 -2.818 1.580 1.00 98.56 106 MET A N 1
ATOM 826 C CA . MET A 1 106 ? 5.708 -2.471 0.436 1.00 98.56 106 MET A CA 1
ATOM 827 C C . MET A 1 106 ? 6.430 -1.567 -0.571 1.00 98.56 106 MET A C 1
ATOM 829 O O . MET A 1 106 ? 6.387 -1.828 -1.771 1.00 98.56 106 MET A O 1
ATOM 833 N N . LEU A 1 107 ? 7.076 -0.489 -0.112 1.00 98.50 107 LEU A N 1
ATOM 834 C CA . LEU A 1 107 ? 7.808 0.429 -0.992 1.00 98.50 107 LEU A CA 1
ATOM 835 C C . LEU A 1 107 ? 9.004 -0.261 -1.655 1.00 98.50 107 LEU A C 1
ATOM 837 O O . LEU A 1 107 ? 9.236 -0.057 -2.845 1.00 98.50 107 LEU A O 1
ATOM 841 N N . ASP A 1 108 ? 9.733 -1.086 -0.905 1.00 97.62 108 ASP A N 1
ATOM 842 C CA . ASP A 1 108 ? 10.867 -1.862 -1.402 1.00 97.62 108 ASP A CA 1
ATOM 843 C C . ASP A 1 108 ? 10.429 -2.853 -2.485 1.00 97.62 108 ASP A C 1
ATOM 845 O O . ASP A 1 108 ? 11.020 -2.872 -3.564 1.00 97.62 108 ASP A O 1
ATOM 849 N N . ALA A 1 109 ? 9.338 -3.590 -2.261 1.00 97.06 109 ALA A N 1
ATOM 850 C CA . ALA A 1 109 ? 8.756 -4.487 -3.255 1.00 97.06 109 ALA A CA 1
ATOM 851 C C . ALA A 1 109 ? 8.313 -3.730 -4.519 1.00 97.06 109 ALA A C 1
ATOM 853 O O . ALA A 1 109 ? 8.570 -4.177 -5.633 1.00 97.06 109 ALA A O 1
ATOM 854 N N . ARG A 1 110 ? 7.716 -2.540 -4.370 1.00 96.69 110 ARG A N 1
ATOM 855 C CA . ARG A 1 110 ? 7.268 -1.697 -5.495 1.00 96.69 110 ARG A CA 1
ATOM 856 C C . ARG A 1 110 ? 8.402 -1.093 -6.320 1.00 96.69 110 ARG A C 1
ATOM 858 O O . ARG A 1 110 ? 8.143 -0.653 -7.437 1.00 96.69 110 ARG A O 1
ATOM 865 N N . ARG A 1 111 ? 9.649 -1.096 -5.832 1.00 95.69 111 ARG A N 1
ATOM 866 C CA . ARG A 1 111 ? 10.804 -0.731 -6.671 1.00 95.69 111 ARG A CA 1
ATOM 867 C C . ARG A 1 111 ? 11.017 -1.716 -7.810 1.00 95.69 111 ARG A C 1
ATOM 869 O O . ARG A 1 111 ? 11.424 -1.285 -8.882 1.00 95.69 111 ARG A O 1
ATOM 876 N N . PHE A 1 112 ? 10.699 -2.998 -7.609 1.00 92.88 112 PHE A N 1
ATOM 877 C CA . PHE A 1 112 ? 10.778 -4.006 -8.668 1.00 92.88 112 PHE A CA 1
ATOM 878 C C . PHE A 1 112 ? 9.938 -3.595 -9.886 1.00 92.88 112 PHE A C 1
ATOM 880 O O . PHE A 1 112 ? 10.428 -3.627 -11.010 1.00 92.88 112 PHE A O 1
ATOM 887 N N . ASP A 1 113 ? 8.724 -3.083 -9.645 1.00 92.00 113 ASP A N 1
ATOM 888 C CA . ASP A 1 113 ? 7.796 -2.644 -10.695 1.00 92.00 113 ASP A CA 1
ATOM 889 C C . ASP A 1 113 ? 8.377 -1.525 -11.586 1.00 92.00 113 ASP A C 1
ATOM 891 O O . ASP A 1 113 ? 7.870 -1.288 -12.682 1.00 92.00 113 ASP A O 1
ATOM 895 N N . LEU A 1 114 ? 9.413 -0.801 -11.136 1.00 92.62 114 LEU A N 1
ATOM 896 C CA . LEU A 1 114 ? 10.035 0.296 -11.887 1.00 92.62 114 LEU A CA 1
ATOM 897 C C . LEU A 1 114 ? 10.947 -0.172 -13.022 1.00 92.62 114 LEU A C 1
ATOM 899 O O . LEU A 1 114 ? 11.295 0.640 -13.883 1.00 92.62 114 LEU A O 1
ATOM 903 N N . PHE A 1 115 ? 11.324 -1.444 -13.044 1.00 88.62 115 PHE A N 1
ATOM 904 C CA . PHE A 1 115 ? 12.220 -2.022 -14.038 1.00 88.62 115 PHE A CA 1
ATOM 905 C C . PHE A 1 115 ? 11.475 -3.085 -14.856 1.00 88.62 115 PHE A C 1
ATOM 907 O O . PHE A 1 115 ? 10.456 -3.615 -14.428 1.00 88.62 115 PHE A O 1
ATOM 914 N N . ASP A 1 116 ? 11.955 -3.371 -16.067 1.00 82.25 116 ASP A N 1
ATOM 915 C CA . ASP A 1 116 ? 11.348 -4.378 -16.958 1.00 82.25 116 ASP A CA 1
ATOM 916 C C . ASP A 1 116 ? 12.006 -5.760 -16.809 1.00 82.25 116 ASP A C 1
ATOM 918 O O . ASP A 1 116 ? 11.909 -6.608 -17.699 1.00 82.25 116 ASP A O 1
ATOM 922 N N . ASP A 1 117 ? 12.702 -5.984 -15.692 1.00 86.88 117 ASP A N 1
ATOM 923 C CA . ASP A 1 117 ? 13.304 -7.275 -15.389 1.00 86.88 117 ASP A CA 1
ATOM 924 C C . ASP A 1 117 ? 12.199 -8.315 -15.138 1.00 86.88 117 ASP A C 1
ATOM 926 O O . ASP A 1 117 ? 11.237 -8.038 -14.416 1.00 86.88 117 ASP A O 1
ATOM 930 N N . PRO A 1 118 ? 12.292 -9.517 -15.731 1.00 88.44 118 PRO A N 1
ATOM 931 C CA . PRO A 1 118 ? 11.303 -10.556 -15.495 1.00 88.44 118 PRO A CA 1
ATOM 932 C C . PRO A 1 118 ? 11.376 -11.041 -14.047 1.00 88.44 118 PRO A C 1
ATOM 934 O O . PRO A 1 118 ? 12.467 -11.171 -13.482 1.00 88.44 118 PRO A O 1
ATOM 937 N N . MET A 1 119 ? 10.222 -11.375 -13.466 1.00 91.75 119 MET A N 1
ATOM 938 C CA . MET A 1 119 ? 10.186 -12.014 -12.151 1.00 91.75 119 MET A CA 1
ATOM 939 C C . MET A 1 119 ? 10.983 -13.334 -12.197 1.00 91.75 119 MET A C 1
ATOM 941 O O . MET A 1 119 ? 10.695 -14.177 -13.053 1.00 91.75 119 MET A O 1
ATOM 945 N N . PRO A 1 120 ? 11.994 -13.536 -11.328 1.00 91.31 120 PRO A N 1
ATOM 946 C CA . PRO A 1 120 ? 12.932 -14.650 -11.486 1.00 91.31 120 PRO A CA 1
ATOM 947 C C . PRO A 1 120 ? 12.302 -16.033 -11.301 1.00 91.31 120 PRO A C 1
ATOM 949 O O . PRO A 1 120 ? 12.609 -16.966 -12.044 1.00 91.31 120 PRO A O 1
ATOM 952 N N . ASP A 1 121 ? 11.448 -16.173 -10.287 1.00 94.50 121 ASP A N 1
ATOM 953 C CA . ASP A 1 121 ? 10.822 -17.433 -9.904 1.00 94.50 121 ASP A CA 1
ATOM 954 C C . ASP A 1 121 ? 9.564 -17.213 -9.048 1.00 94.50 121 ASP A C 1
ATOM 956 O O . ASP A 1 121 ? 9.269 -16.108 -8.587 1.00 94.50 121 ASP A O 1
ATOM 960 N N . LEU A 1 122 ? 8.818 -18.301 -8.828 1.00 94.19 122 LEU A N 1
ATOM 961 C CA . LEU A 1 122 ? 7.583 -18.285 -8.044 1.00 94.19 122 LEU A CA 1
ATOM 962 C C . LEU A 1 122 ? 7.814 -17.875 -6.583 1.00 94.19 122 LEU A C 1
ATOM 964 O O . LEU A 1 122 ? 6.966 -17.207 -6.009 1.00 94.19 122 LEU A O 1
ATOM 968 N N . ASN A 1 123 ? 8.949 -18.235 -5.983 1.00 96.00 123 ASN A N 1
ATOM 969 C CA . ASN A 1 123 ? 9.229 -17.893 -4.588 1.00 96.00 123 ASN A CA 1
ATOM 970 C C . ASN A 1 123 ? 9.450 -16.380 -4.421 1.00 96.00 123 ASN A C 1
ATOM 972 O O . ASN A 1 123 ? 8.972 -15.771 -3.468 1.00 96.00 123 ASN A O 1
ATOM 976 N N . THR A 1 124 ? 10.133 -15.759 -5.381 1.00 95.75 124 THR A N 1
ATOM 977 C CA . THR A 1 124 ? 10.310 -14.306 -5.448 1.00 95.75 124 THR A CA 1
ATOM 978 C C . THR A 1 124 ? 8.969 -13.615 -5.680 1.00 95.75 124 THR A C 1
ATOM 980 O O . THR A 1 124 ? 8.666 -12.628 -5.010 1.00 95.75 124 THR A O 1
ATOM 983 N N . LEU A 1 125 ? 8.128 -14.174 -6.559 1.00 95.81 125 LEU A N 1
ATOM 984 C CA . LEU A 1 125 ? 6.773 -13.678 -6.789 1.00 95.81 125 LEU A CA 1
ATOM 985 C C . LEU A 1 125 ? 5.913 -13.747 -5.520 1.00 95.81 125 LEU A C 1
ATOM 987 O O . LEU A 1 125 ? 5.240 -12.779 -5.176 1.00 95.81 125 LEU A O 1
ATOM 991 N N . GLU A 1 126 ? 5.936 -14.869 -4.805 1.00 96.06 126 GLU A N 1
ATOM 992 C CA . GLU A 1 126 ? 5.212 -15.039 -3.543 1.00 96.06 126 GLU A CA 1
ATOM 993 C C . GLU A 1 126 ? 5.704 -14.055 -2.477 1.00 96.06 126 GLU A C 1
ATOM 995 O O . GLU A 1 126 ? 4.878 -13.461 -1.787 1.00 96.06 126 GLU A O 1
ATOM 1000 N N . GLY A 1 127 ? 7.016 -13.804 -2.396 1.00 97.19 127 GLY A N 1
ATOM 1001 C CA . GLY A 1 127 ? 7.585 -12.764 -1.536 1.00 97.19 127 GLY A CA 1
ATOM 1002 C C . GLY A 1 127 ? 7.072 -11.365 -1.890 1.00 97.19 127 GLY A C 1
ATOM 1003 O O . GLY A 1 127 ? 6.579 -10.648 -1.022 1.00 97.19 127 GLY A O 1
ATOM 1004 N N . TYR A 1 128 ? 7.093 -10.999 -3.175 1.00 97.44 128 TYR A N 1
ATOM 1005 C CA . TYR A 1 128 ? 6.530 -9.735 -3.662 1.00 97.44 128 TYR A CA 1
ATOM 1006 C C . TYR A 1 128 ? 5.037 -9.596 -3.325 1.00 97.44 128 TYR A C 1
ATOM 1008 O O . TYR A 1 128 ? 4.584 -8.542 -2.871 1.00 97.44 128 TYR A O 1
ATOM 1016 N N . LEU A 1 129 ? 4.249 -10.657 -3.520 1.00 97.75 129 LEU A N 1
ATOM 1017 C CA . LEU A 1 129 ? 2.821 -10.662 -3.196 1.00 97.75 129 LEU A CA 1
ATOM 1018 C C . LEU A 1 129 ? 2.568 -10.610 -1.686 1.00 97.75 129 LEU A C 1
ATOM 1020 O O . LEU A 1 129 ? 1.593 -9.982 -1.268 1.00 97.75 129 LEU A O 1
ATOM 1024 N N . GLY A 1 130 ? 3.455 -11.208 -0.891 1.00 98.00 130 GLY A N 1
ATOM 1025 C CA . GLY A 1 130 ? 3.488 -11.098 0.563 1.00 98.00 130 GLY A CA 1
ATOM 1026 C C . GLY A 1 130 ? 3.615 -9.644 1.008 1.00 98.00 130 GLY A C 1
ATOM 1027 O O . GLY A 1 130 ? 2.753 -9.123 1.719 1.00 98.00 130 GLY A O 1
ATOM 1028 N N . GLU A 1 131 ? 4.629 -8.950 0.497 1.00 98.25 131 GLU A N 1
ATOM 1029 C CA . GLU A 1 131 ? 4.879 -7.557 0.867 1.00 98.25 131 GLU A CA 1
ATOM 1030 C C . GLU A 1 131 ? 3.873 -6.575 0.268 1.00 98.25 131 GLU A C 1
ATOM 1032 O O . GLU A 1 131 ? 3.759 -5.466 0.763 1.00 98.25 131 GLU A O 1
ATOM 1037 N N . THR A 1 132 ? 3.105 -6.948 -0.760 1.00 97.50 132 THR A N 1
ATOM 1038 C CA . THR A 1 132 ? 2.127 -6.049 -1.398 1.00 97.50 132 THR A CA 1
ATOM 1039 C C . THR A 1 132 ? 0.678 -6.418 -1.082 1.00 97.50 132 THR A C 1
ATOM 1041 O O . THR A 1 132 ? -0.024 -5.700 -0.371 1.00 97.50 132 THR A O 1
ATOM 1044 N N . SER A 1 133 ? 0.188 -7.530 -1.623 1.00 97.31 133 SER A N 1
ATOM 1045 C CA . SER A 1 133 ? -1.222 -7.921 -1.554 1.00 97.31 133 SER A CA 1
ATOM 1046 C C . SER A 1 133 ? -1.604 -8.453 -0.173 1.00 97.31 133 SER A C 1
ATOM 1048 O O . SER A 1 133 ? -2.666 -8.096 0.351 1.00 97.31 133 SER A O 1
ATOM 1050 N N . SER A 1 134 ? -0.741 -9.270 0.428 1.00 98.12 134 SER A N 1
ATOM 1051 C CA . SER A 1 134 ? -0.957 -9.855 1.754 1.00 98.12 134 SER A CA 1
ATOM 1052 C C . SER A 1 134 ? -0.833 -8.831 2.867 1.00 98.12 134 SER A C 1
ATOM 1054 O O . SER A 1 134 ? -1.735 -8.763 3.704 1.00 98.12 134 SER A O 1
ATOM 1056 N N . ALA A 1 135 ? 0.188 -7.970 2.824 1.00 97.88 135 ALA A N 1
ATOM 1057 C CA . ALA A 1 135 ? 0.356 -6.877 3.780 1.00 97.88 135 ALA A CA 1
ATOM 1058 C C . ALA A 1 135 ? -0.915 -6.014 3.896 1.00 97.88 135 ALA A C 1
ATOM 1060 O O . ALA A 1 135 ? -1.375 -5.710 4.996 1.00 97.88 135 ALA A O 1
ATOM 1061 N N . VAL A 1 136 ? -1.563 -5.683 2.771 1.00 97.81 136 VAL A N 1
ATOM 1062 C CA . VAL A 1 136 ? -2.816 -4.908 2.778 1.00 97.81 136 VAL A CA 1
ATOM 1063 C C . VAL A 1 136 ? -3.963 -5.662 3.457 1.00 97.81 136 VAL A C 1
ATOM 1065 O O . VAL A 1 136 ? -4.743 -5.044 4.183 1.00 97.81 136 VAL A O 1
ATOM 1068 N N . LEU A 1 137 ? -4.110 -6.973 3.241 1.00 97.00 137 LEU A N 1
ATOM 1069 C CA . LEU A 1 137 ? -5.158 -7.766 3.903 1.00 97.00 137 LEU A CA 1
ATOM 1070 C C . LEU A 1 137 ? -4.900 -7.927 5.401 1.00 97.00 137 LEU A C 1
ATOM 1072 O O . LEU A 1 137 ? -5.832 -7.777 6.189 1.00 97.00 137 LEU A O 1
ATOM 1076 N N . GLN A 1 138 ? -3.652 -8.166 5.795 1.00 97.50 138 GLN A N 1
ATOM 1077 C CA . GLN A 1 138 ? -3.249 -8.246 7.198 1.00 97.50 138 GLN A CA 1
ATOM 1078 C C . GLN A 1 138 ? -3.509 -6.918 7.921 1.00 97.50 138 GLN A C 1
ATOM 1080 O O . GLN A 1 138 ? -4.195 -6.892 8.940 1.00 97.50 138 GLN A O 1
ATOM 1085 N N . MET A 1 139 ? -3.081 -5.791 7.344 1.00 98.00 139 MET A N 1
ATOM 1086 C CA . MET A 1 139 ? -3.367 -4.461 7.893 1.00 98.00 139 MET A CA 1
ATOM 1087 C C . MET A 1 139 ? -4.870 -4.140 7.913 1.00 98.00 139 MET A C 1
ATOM 1089 O O . MET A 1 139 ? -5.353 -3.470 8.824 1.00 98.00 139 MET A O 1
ATOM 1093 N N . SER A 1 140 ? -5.646 -4.659 6.956 1.00 97.38 140 SER A N 1
ATOM 1094 C CA . SER A 1 140 ? -7.110 -4.534 6.989 1.00 97.38 140 SER A CA 1
ATOM 1095 C C . SER A 1 140 ? -7.723 -5.289 8.169 1.00 97.38 140 SER A C 1
ATOM 1097 O O . SER A 1 140 ? -8.663 -4.788 8.786 1.00 97.38 140 SER A O 1
ATOM 1099 N N . ALA A 1 141 ? -7.197 -6.473 8.498 1.00 96.12 141 ALA A N 1
ATOM 1100 C CA . ALA A 1 141 ? -7.625 -7.234 9.668 1.00 96.12 141 ALA A CA 1
ATOM 1101 C C . ALA A 1 141 ? -7.322 -6.467 10.963 1.00 96.12 141 ALA A C 1
ATOM 1103 O O . ALA A 1 141 ? -8.218 -6.332 11.794 1.00 96.12 141 ALA A O 1
ATOM 1104 N N . LEU A 1 142 ? -6.129 -5.870 11.081 1.00 96.88 142 LEU A N 1
ATOM 1105 C CA . LEU A 1 142 ? -5.764 -5.013 12.217 1.00 96.88 142 LEU A CA 1
ATOM 1106 C C . LEU A 1 142 ? -6.718 -3.818 12.372 1.00 96.88 142 LEU A C 1
ATOM 1108 O O . LEU A 1 142 ? -7.238 -3.580 13.457 1.00 96.88 142 LEU A O 1
ATOM 1112 N N . ILE A 1 143 ? -7.051 -3.116 11.283 1.00 96.81 143 ILE A N 1
ATOM 1113 C CA . ILE A 1 143 ? -8.016 -1.998 11.319 1.00 96.81 143 ILE A CA 1
ATOM 1114 C C . ILE A 1 143 ? -9.409 -2.451 11.798 1.00 96.81 143 ILE A C 1
ATOM 1116 O O . ILE A 1 143 ? -10.129 -1.691 12.447 1.00 96.81 143 ILE A O 1
ATOM 1120 N N . MET A 1 144 ? -9.847 -3.656 11.427 1.00 94.44 144 MET A N 1
ATOM 1121 C CA . MET A 1 144 ? -11.210 -4.122 11.710 1.00 94.44 144 MET A CA 1
ATOM 1122 C C . MET A 1 144 ? -11.368 -4.800 13.073 1.00 94.44 144 MET A C 1
ATOM 1124 O O . MET A 1 144 ? -12.453 -4.703 13.664 1.00 94.44 144 MET A O 1
ATOM 1128 N N . ALA A 1 145 ? -10.326 -5.498 13.524 1.00 92.75 145 ALA A N 1
ATOM 1129 C CA . ALA A 1 145 ? -10.362 -6.423 14.652 1.00 92.75 145 ALA A CA 1
ATOM 1130 C C . ALA A 1 145 ? -9.284 -6.151 15.721 1.00 92.75 145 ALA A C 1
ATOM 1132 O O . ALA A 1 145 ? -9.322 -6.782 16.770 1.00 92.75 145 ALA A O 1
ATOM 1133 N N . GLY A 1 146 ? -8.363 -5.203 15.510 1.00 90.19 146 GLY A N 1
ATOM 1134 C CA . GLY A 1 146 ? -7.278 -4.922 16.455 1.00 90.19 146 GLY A CA 1
ATOM 1135 C C . GLY A 1 146 ? -6.374 -6.140 16.655 1.00 90.19 146 GLY A C 1
ATOM 1136 O O . GLY A 1 146 ? -6.007 -6.796 15.678 1.00 90.19 146 GLY A O 1
ATOM 1137 N N . ASP A 1 147 ? -6.068 -6.465 17.914 1.00 86.50 147 ASP A N 1
ATOM 1138 C CA . ASP A 1 147 ? -5.218 -7.606 18.286 1.00 86.50 147 ASP A CA 1
ATOM 1139 C C . ASP A 1 147 ? -5.789 -8.956 17.817 1.00 86.50 147 ASP A C 1
ATOM 1141 O O . ASP A 1 147 ? -5.025 -9.818 17.388 1.00 86.50 147 ASP A O 1
ATOM 1145 N N . ASP A 1 148 ? -7.119 -9.120 17.773 1.00 87.94 148 ASP A N 1
ATOM 1146 C CA . ASP A 1 148 ? -7.765 -10.323 17.215 1.00 87.94 148 ASP A CA 1
ATOM 1147 C C . ASP A 1 148 ? -7.447 -10.484 15.711 1.00 87.94 148 ASP A C 1
ATOM 1149 O O . ASP A 1 148 ? -7.486 -11.578 15.146 1.00 87.94 148 ASP A O 1
ATOM 1153 N N . GLY A 1 149 ? -7.084 -9.390 15.034 1.00 83.50 149 GLY A N 1
ATOM 1154 C CA . GLY A 1 149 ? -6.607 -9.409 13.654 1.00 83.50 149 GLY A CA 1
ATOM 1155 C C . GLY A 1 149 ? -5.284 -10.162 13.485 1.00 83.50 149 GLY A C 1
ATOM 1156 O O . GLY A 1 149 ? -5.061 -10.752 12.425 1.00 83.50 149 GLY A O 1
ATOM 1157 N N . LEU A 1 150 ? -4.435 -10.210 14.521 1.00 85.12 150 LEU A N 1
ATOM 1158 C CA . LEU A 1 150 ? -3.173 -10.960 14.504 1.00 85.12 150 LEU A CA 1
ATOM 1159 C C . LEU A 1 150 ? -3.414 -12.469 14.414 1.00 85.12 150 LEU A C 1
ATOM 1161 O O . LEU A 1 150 ? -2.646 -13.173 13.753 1.00 85.12 150 LEU A O 1
ATOM 1165 N N . GLU A 1 151 ? -4.510 -12.960 14.998 1.00 89.81 151 GLU A N 1
ATOM 1166 C CA . GLU A 1 151 ? -4.908 -14.371 14.910 1.00 89.81 151 GLU A CA 1
ATOM 1167 C C . GLU A 1 151 ? -5.231 -14.786 13.466 1.00 89.81 151 GLU A C 1
ATOM 1169 O O . GLU A 1 151 ? -5.077 -15.946 13.091 1.00 89.81 151 GLU A O 1
ATOM 1174 N N . CYS A 1 152 ? -5.619 -13.827 12.620 1.00 90.12 152 CYS A N 1
ATOM 1175 C CA . CYS A 1 152 ? -5.917 -14.049 11.207 1.00 90.12 152 CYS A CA 1
ATOM 1176 C C . CYS A 1 152 ? -4.708 -13.828 10.280 1.00 90.12 152 CYS A C 1
ATOM 1178 O O . CYS A 1 152 ? -4.873 -13.882 9.057 1.00 90.12 152 CYS A O 1
ATOM 1180 N N . SER A 1 153 ? -3.510 -13.554 10.807 1.00 89.62 153 SER A N 1
ATOM 1181 C CA . SER A 1 153 ? -2.332 -13.157 10.013 1.00 89.62 153 SER A CA 1
ATOM 1182 C C . SER A 1 153 ? -1.913 -14.193 8.964 1.00 89.62 153 SER A C 1
ATOM 1184 O O . SER A 1 153 ? -1.641 -13.823 7.821 1.00 89.62 153 SER A O 1
ATOM 1186 N N . GLU A 1 154 ? -1.928 -15.484 9.303 1.00 93.75 154 GLU A N 1
ATOM 1187 C CA . GLU A 1 154 ? -1.592 -16.568 8.369 1.00 93.75 154 GLU A CA 1
ATOM 1188 C C . GLU A 1 154 ? -2.627 -16.675 7.239 1.00 93.75 154 GLU A C 1
ATOM 1190 O O . GLU A 1 154 ? -2.281 -16.644 6.057 1.00 93.75 154 GLU A O 1
ATOM 1195 N N . VAL A 1 155 ? -3.916 -16.724 7.590 1.00 95.00 155 VAL A N 1
ATOM 1196 C CA . VAL A 1 155 ? -5.010 -16.871 6.615 1.00 95.00 155 VAL A CA 1
ATOM 1197 C C . VAL A 1 155 ? -5.103 -15.652 5.697 1.00 95.00 155 VAL A C 1
ATOM 1199 O O . VAL A 1 155 ? -5.240 -15.804 4.484 1.00 95.00 155 VAL A O 1
ATOM 1202 N N . SER A 1 156 ? -5.001 -14.441 6.248 1.00 94.44 156 SER A N 1
ATOM 1203 C CA . SER A 1 156 ? -4.970 -13.202 5.457 1.00 94.44 156 SER A CA 1
ATOM 1204 C C . SER A 1 156 ? -3.709 -13.101 4.594 1.00 94.44 156 SER A C 1
ATOM 1206 O O . SER A 1 156 ? -3.787 -12.628 3.459 1.00 94.44 156 SER A O 1
ATOM 1208 N N . GLY A 1 157 ? -2.582 -13.629 5.082 1.00 95.44 157 GLY A N 1
ATOM 1209 C CA . GLY A 1 157 ? -1.339 -13.784 4.337 1.00 95.44 157 GLY A CA 1
ATOM 1210 C C . GLY A 1 157 ? -1.520 -14.624 3.073 1.00 95.44 157 GLY A C 1
ATOM 1211 O O . GLY A 1 157 ? -1.270 -14.155 1.962 1.00 95.44 157 GLY A O 1
ATOM 1212 N N . LEU A 1 158 ? -2.035 -15.843 3.226 1.00 96.75 158 LEU A N 1
ATOM 1213 C CA . LEU A 1 158 ? -2.302 -16.765 2.116 1.00 96.75 158 LEU A CA 1
ATOM 1214 C C . LEU A 1 158 ? -3.381 -16.232 1.164 1.00 96.75 158 LEU A C 1
ATOM 1216 O O . LEU A 1 158 ? -3.242 -16.330 -0.057 1.00 96.75 158 LEU A O 1
ATOM 1220 N N . ALA A 1 159 ? -4.439 -15.621 1.704 1.00 96.50 159 ALA A N 1
ATOM 1221 C CA . ALA A 1 159 ? -5.485 -14.994 0.901 1.00 96.50 159 ALA A CA 1
ATOM 1222 C C . ALA A 1 159 ? -4.925 -13.869 0.017 1.00 96.50 159 ALA A C 1
ATOM 1224 O O . ALA A 1 159 ? -5.336 -13.736 -1.135 1.00 96.50 159 ALA A O 1
ATOM 1225 N N . GLY A 1 160 ? -3.960 -13.096 0.521 1.00 96.69 160 GLY A N 1
ATOM 1226 C CA . GLY A 1 160 ? -3.302 -12.037 -0.242 1.00 96.69 160 GLY A CA 1
ATOM 1227 C C . GLY A 1 160 ? -2.493 -12.548 -1.417 1.00 96.69 160 GLY A C 1
ATOM 1228 O O . GLY A 1 160 ? -2.644 -12.019 -2.517 1.00 96.69 160 GLY A O 1
ATOM 1229 N N . VAL A 1 161 ? -1.729 -13.624 -1.226 1.00 97.44 161 VAL A N 1
ATOM 1230 C CA . VAL A 1 161 ? -1.006 -14.283 -2.321 1.00 97.44 161 VAL A CA 1
ATOM 1231 C C . VAL A 1 161 ? -1.993 -14.800 -3.366 1.00 97.44 161 VAL A C 1
ATOM 1233 O O . VAL A 1 161 ? -1.846 -14.509 -4.552 1.00 97.44 161 VAL A O 1
ATOM 1236 N N . ALA A 1 162 ? -3.056 -15.489 -2.942 1.00 96.88 162 ALA A N 1
ATOM 1237 C CA . ALA A 1 162 ? -4.071 -16.014 -3.855 1.00 96.88 162 ALA A CA 1
ATOM 1238 C C . ALA A 1 162 ? -4.774 -14.903 -4.660 1.00 96.88 162 ALA A C 1
ATOM 1240 O O . ALA A 1 162 ? -4.959 -15.028 -5.876 1.00 96.88 162 ALA A O 1
ATOM 1241 N N . MET A 1 163 ? -5.141 -13.796 -4.006 1.00 95.12 163 MET A N 1
ATOM 1242 C CA . MET A 1 163 ? -5.724 -12.625 -4.667 1.00 95.12 163 MET A CA 1
ATOM 1243 C C . MET A 1 163 ? -4.735 -11.968 -5.634 1.00 95.12 163 MET A C 1
ATOM 1245 O O . MET A 1 163 ? -5.121 -11.632 -6.754 1.00 95.12 163 MET A O 1
ATOM 1249 N N . GLY A 1 164 ? -3.472 -11.830 -5.230 1.00 95.00 164 GLY A N 1
ATOM 1250 C CA . GLY A 1 164 ? -2.395 -11.281 -6.046 1.00 95.00 164 GLY A CA 1
ATOM 1251 C C . GLY A 1 164 ? -2.174 -12.085 -7.325 1.00 95.00 164 GLY A C 1
ATOM 1252 O O . GLY A 1 164 ? -2.293 -11.540 -8.421 1.00 95.00 164 GLY A O 1
ATOM 1253 N N . LEU A 1 165 ? -1.976 -13.400 -7.202 1.00 95.69 165 LEU A N 1
ATOM 1254 C CA . LEU A 1 165 ? -1.838 -14.315 -8.341 1.00 95.69 165 LEU A CA 1
ATOM 1255 C C . LEU A 1 165 ? -3.054 -14.251 -9.273 1.00 95.69 165 LEU A C 1
ATOM 1257 O O . LEU A 1 165 ? -2.909 -14.209 -10.495 1.00 95.69 165 LEU A O 1
ATOM 1261 N N . THR A 1 166 ? -4.264 -14.192 -8.713 1.00 94.81 166 THR A N 1
ATOM 1262 C CA . THR A 1 166 ? -5.495 -14.055 -9.505 1.00 94.81 166 THR A CA 1
ATOM 1263 C C . THR A 1 166 ? -5.523 -12.742 -10.288 1.00 94.81 166 THR A C 1
ATOM 1265 O O . THR A 1 166 ? -5.901 -12.730 -11.463 1.00 94.81 166 THR A O 1
ATOM 1268 N N . GLY A 1 167 ? -5.097 -11.640 -9.666 1.00 92.56 167 GLY A N 1
ATOM 1269 C CA . GLY A 1 167 ? -4.944 -10.343 -10.322 1.00 92.56 167 GLY A CA 1
ATOM 1270 C C . GLY A 1 167 ? -3.948 -10.397 -11.480 1.00 92.56 167 GLY A C 1
ATOM 1271 O O . GLY A 1 167 ? -4.275 -9.965 -12.585 1.00 92.56 167 GLY A O 1
ATOM 1272 N N . LEU A 1 168 ? -2.783 -11.012 -11.270 1.00 92.12 168 LEU A N 1
ATOM 1273 C CA . LEU A 1 168 ? -1.759 -11.177 -12.306 1.00 92.12 168 LEU A CA 1
ATOM 1274 C C . LEU A 1 168 ? -2.263 -12.002 -13.490 1.00 92.12 168 LEU A C 1
ATOM 1276 O O . LEU A 1 168 ? -2.094 -11.597 -14.639 1.00 92.12 168 LEU A O 1
ATOM 1280 N N . MET A 1 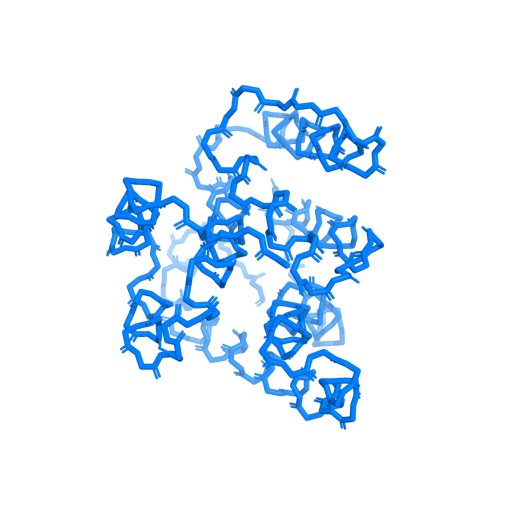169 ? -2.961 -13.111 -13.233 1.00 92.81 169 MET A N 1
ATOM 1281 C CA . MET A 1 169 ? -3.555 -13.930 -14.294 1.00 92.81 169 MET A CA 1
ATOM 1282 C C . MET A 1 169 ? -4.602 -13.158 -15.108 1.00 92.81 169 MET A C 1
ATOM 1284 O O . MET A 1 169 ? -4.634 -13.277 -16.334 1.00 92.81 169 MET A O 1
ATOM 1288 N N . ARG A 1 170 ? -5.436 -12.334 -14.457 1.00 91.50 170 ARG A N 1
ATOM 1289 C CA . ARG A 1 170 ? -6.408 -11.459 -15.143 1.00 91.50 170 ARG A CA 1
ATOM 1290 C C . ARG A 1 170 ? -5.718 -10.399 -16.004 1.00 91.50 170 ARG A C 1
ATOM 1292 O O . ARG A 1 170 ? -6.207 -10.095 -17.091 1.00 91.50 170 ARG A O 1
ATOM 1299 N N . SER A 1 171 ? -4.597 -9.860 -15.534 1.00 89.25 171 SER A N 1
ATOM 1300 C CA . SER A 1 171 ? -3.838 -8.803 -16.213 1.00 89.25 171 SER A CA 1
ATOM 1301 C C . SER A 1 171 ? -2.815 -9.326 -17.225 1.00 89.25 171 SER A C 1
ATOM 1303 O O . SER A 1 171 ? -2.251 -8.538 -17.985 1.00 89.25 171 SER A O 1
ATOM 1305 N N . LEU A 1 172 ? -2.605 -10.644 -17.305 1.00 89.50 172 LEU A N 1
ATOM 1306 C CA . LEU A 1 172 ? -1.615 -11.276 -18.180 1.00 89.50 172 LEU A CA 1
ATOM 1307 C C . LEU A 1 172 ? -1.695 -10.819 -19.650 1.00 89.50 172 LEU A C 1
ATOM 1309 O O . LEU A 1 172 ? -0.641 -10.540 -20.225 1.00 89.50 172 LEU A O 1
ATOM 1313 N N . PRO A 1 173 ? -2.880 -10.672 -20.286 1.00 89.31 173 PRO A N 1
ATOM 1314 C CA . PRO A 1 173 ? -2.949 -10.174 -21.661 1.00 89.31 173 PRO A CA 1
ATOM 1315 C C . PRO A 1 173 ? -2.387 -8.753 -21.816 1.00 89.31 173 PRO A C 1
ATOM 1317 O O . PRO A 1 173 ? -1.730 -8.458 -22.814 1.00 89.31 173 PRO A O 1
ATOM 1320 N N . ILE A 1 174 ? -2.617 -7.887 -20.824 1.00 86.56 174 ILE A N 1
ATOM 1321 C CA . ILE A 1 174 ? -2.150 -6.494 -20.816 1.00 86.56 174 ILE A CA 1
ATOM 1322 C C . ILE A 1 174 ? -0.642 -6.448 -20.567 1.00 86.56 174 ILE A C 1
ATOM 1324 O O . ILE A 1 174 ? 0.073 -5.796 -21.326 1.00 86.56 174 ILE A O 1
ATOM 1328 N N . HIS A 1 175 ? -0.146 -7.174 -19.560 1.00 84.50 175 HIS A N 1
ATOM 1329 C CA . HIS A 1 175 ? 1.289 -7.256 -19.271 1.00 84.50 175 HIS A CA 1
ATOM 1330 C C . HIS A 1 175 ? 2.065 -7.802 -20.471 1.00 84.50 175 HIS A C 1
ATOM 1332 O O . HIS A 1 175 ? 3.028 -7.182 -20.921 1.00 84.50 175 HIS A O 1
ATOM 1338 N N . ARG A 1 176 ? 1.569 -8.877 -21.098 1.00 85.69 176 ARG A 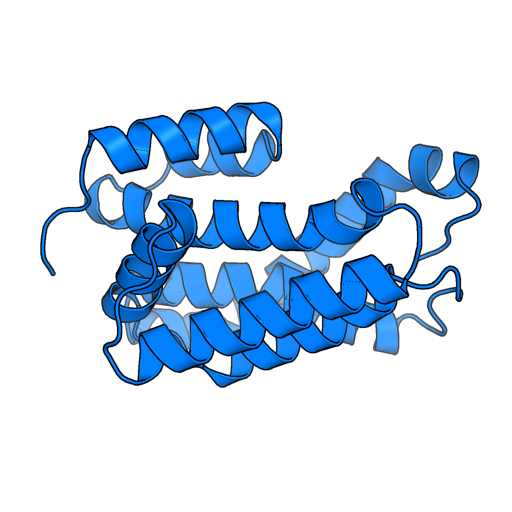N 1
ATOM 1339 C CA . ARG A 1 176 ? 2.172 -9.444 -22.310 1.00 85.69 176 ARG A CA 1
ATOM 1340 C C . ARG A 1 176 ? 2.209 -8.444 -23.467 1.00 85.69 176 ARG A C 1
ATOM 1342 O O . ARG A 1 176 ? 3.218 -8.370 -24.160 1.00 85.69 176 ARG A O 1
ATOM 1349 N N . ALA A 1 177 ? 1.141 -7.672 -23.683 1.00 86.00 177 ALA A N 1
ATOM 1350 C CA . ALA A 1 177 ? 1.104 -6.643 -24.727 1.00 86.00 177 ALA A CA 1
ATOM 1351 C C . ALA A 1 177 ? 2.109 -5.501 -24.481 1.00 86.00 177 ALA A C 1
ATOM 1353 O O . ALA A 1 177 ? 2.553 -4.864 -25.434 1.00 86.00 177 ALA A O 1
ATOM 1354 N N . ARG A 1 178 ? 2.484 -5.267 -23.218 1.00 82.19 178 ARG A N 1
ATOM 1355 C CA . ARG A 1 178 ? 3.482 -4.275 -22.791 1.00 82.19 178 ARG A CA 1
ATOM 1356 C C . ARG A 1 178 ? 4.906 -4.838 -22.689 1.00 82.19 178 ARG A C 1
ATOM 1358 O O . ARG A 1 178 ? 5.811 -4.090 -22.350 1.00 82.19 178 ARG A O 1
ATOM 1365 N N . GLY A 1 179 ? 5.112 -6.128 -22.972 1.00 80.25 179 GLY A N 1
ATOM 1366 C CA . GLY A 1 179 ? 6.416 -6.786 -22.817 1.00 80.25 179 GLY A CA 1
ATOM 1367 C C . GLY A 1 179 ? 6.815 -7.059 -21.363 1.00 80.25 179 GLY A C 1
ATOM 1368 O O . GLY A 1 179 ? 7.983 -7.308 -21.099 1.00 80.25 179 GLY A O 1
ATOM 1369 N N . GLN A 1 180 ? 5.857 -7.029 -20.436 1.00 79.44 180 GLN A N 1
ATOM 1370 C CA . GLN A 1 180 ? 6.069 -7.258 -19.009 1.00 79.44 180 GLN A CA 1
ATOM 1371 C C . GLN A 1 180 ? 5.797 -8.725 -18.655 1.00 79.44 180 GLN A C 1
ATOM 1373 O O . GLN A 1 180 ? 4.809 -9.306 -19.118 1.00 79.44 180 GLN A O 1
ATOM 1378 N N . CYS A 1 181 ? 6.646 -9.308 -17.808 1.00 75.38 181 CYS A N 1
ATOM 1379 C CA . CYS A 1 181 ? 6.452 -10.641 -17.240 1.00 75.38 181 CYS A CA 1
ATOM 1380 C C . CYS A 1 181 ? 6.675 -10.587 -15.726 1.00 75.38 181 CYS A C 1
ATOM 1382 O O . CYS A 1 181 ? 7.816 -10.502 -15.272 1.00 75.38 181 CYS A O 1
ATOM 1384 N N . MET A 1 182 ? 5.571 -10.632 -14.977 1.00 72.50 182 MET A N 1
ATOM 1385 C CA . MET A 1 182 ? 5.595 -11.005 -13.561 1.00 72.50 182 MET A CA 1
ATOM 1386 C C . MET A 1 182 ? 5.535 -12.520 -13.394 1.00 72.50 182 MET A C 1
ATOM 1388 O O . MET A 1 182 ? 5.127 -13.200 -14.366 1.00 72.50 182 MET A O 1
#

pLDDT: mean 94.41, std 5.47, range [62.38, 98.69]

Radius of gyration: 15.93 Å; chains: 1; bounding box: 34×37×43 Å

Secondary structure (DSSP, 8-state):
-PPPPHHHHHHHHHHHHHH-HHHHHHHHHS-HHHHHHHHHHHHHHHHHHTHHHH-SSHHHHHHHHHHHHHHHHHHHTT---S-HHHHHHHHHHHHHT--HHHHHHHHHHHHHTTS-PPP--HHHHHHHHIIIIIHHHHHHHHHHHTTHHHHTHHHHHHHHHHHHHHHHHHHHHHHHHTT---

Sequence (182 aa):
MSAFPAELMEQLLDDLRATDRDRYLCLLLMPERSRGFLAGLFAFNSELAQIRERVTDPAAGEVRLAWWAQVIDAIYVGQTVDSPLAQALARAIEAGDLPRHSFQAMLDARRFDLFDDPMPDLNTLEGYLGETSSAVLQMSALIMAGDDGLECSEVSGLAGVAMGLTGLMRSLPIHRARGQCM

Foldseek 3Di:
DDAQDPVLLVVLLVLCVVQPVPQSVVLVVDDNRLSLLLSLLVSVLSVLLCLLVPDPALVSSVVVLVVVLVLLVCLVVVHDDPDSSSVSNSVNCVLLVQDSVLSVLLSVLSSVSRDQDAQPDPVSLLSSLLSRQLSSQLSSLSNRPNPVSVVCSVVSSVVSSVVSVVVCVVCVVVCVVVSHHD